Protein AF-A0A199UXK7-F1 (afdb_monomer_lite)

InterPro domains:
  IPR027356 NPH3 domain [PF03000] (23-117)
  IPR027356 NPH3 domain [PS51649] (23-120)
  IPR043454 NPH3/RPT2-like family [PTHR32370] (22-117)

Foldseek 3Di:
DDDDPDPDDPPPDCPPPPDQPLLNCLLVLLPDDLVSNLVVLVVCVVVPPRDLQSSQSSLVNNCPVLPDQPVCVVVDDDDDPVVVVVSVVVNLVSLVSSVVSRDPDPNSYDPVVVVSSPPD

Sequence (120 aa):
VTWSYTYTRPGYNKKQHPSVPKDWWTEDVAELDLDLFRSIISTVRSTKTIPPPLIGEALHVYTCKHLPDPLEAHSSTQSSASRAEETLAKQRRILESIVGMIPGEPGSVSCRFLLRLSSG

Structure (mmCIF, N/CA/C/O backbone):
data_AF-A0A199UXK7-F1
#
_entry.id   AF-A0A199UXK7-F1
#
loop_
_atom_site.group_PDB
_atom_site.id
_atom_site.type_symbol
_atom_site.label_atom_id
_atom_site.label_alt_id
_atom_site.label_comp_id
_atom_site.label_asym_id
_atom_site.label_entity_id
_atom_site.label_seq_id
_atom_site.pdbx_PDB_ins_code
_atom_site.Cartn_x
_atom_site.Cartn_y
_atom_site.Cartn_z
_atom_site.occupancy
_atom_site.B_iso_or_equiv
_atom_site.auth_seq_id
_atom_site.auth_comp_id
_atom_site.auth_asym_id
_atom_site.auth_atom_id
_atom_site.pdbx_PDB_model_num
ATOM 1 N N . VAL A 1 1 ? -37.775 13.252 -9.078 1.00 42.94 1 VAL A N 1
ATOM 2 C CA . VAL A 1 1 ? -37.557 11.787 -9.101 1.00 42.94 1 VAL A CA 1
ATOM 3 C C . VAL A 1 1 ? -36.843 11.413 -7.815 1.00 42.94 1 VAL A C 1
ATOM 5 O O . VAL A 1 1 ? -35.684 11.762 -7.662 1.00 42.94 1 VAL A O 1
ATOM 8 N N . THR A 1 2 ? -37.548 10.825 -6.850 1.00 47.03 2 THR A N 1
ATOM 9 C CA . THR A 1 2 ? -36.980 10.362 -5.576 1.00 47.03 2 THR A CA 1
ATOM 10 C C . THR A 1 2 ? -36.893 8.844 -5.629 1.00 47.03 2 THR A C 1
ATOM 12 O O . THR A 1 2 ? -37.902 8.150 -5.543 1.00 47.03 2 THR A O 1
ATOM 15 N N . TRP A 1 3 ? -35.695 8.303 -5.836 1.00 37.91 3 TRP A N 1
ATOM 16 C CA . TRP A 1 3 ? -35.500 6.858 -5.765 1.00 37.91 3 TRP A CA 1
ATOM 17 C C . TRP A 1 3 ? -35.446 6.429 -4.299 1.00 37.91 3 TRP A C 1
ATOM 19 O O . TRP A 1 3 ? -34.560 6.841 -3.557 1.00 37.91 3 TRP A O 1
ATOM 29 N N . SER A 1 4 ? -36.413 5.616 -3.872 1.00 47.03 4 SER A N 1
ATOM 30 C CA . SER A 1 4 ? -36.402 4.940 -2.571 1.00 47.03 4 SER A CA 1
ATOM 31 C C . SER A 1 4 ? -35.923 3.509 -2.792 1.00 47.03 4 SER A C 1
ATOM 33 O O . SER A 1 4 ? -36.653 2.678 -3.329 1.00 47.03 4 SER A O 1
ATOM 35 N N . TYR A 1 5 ? -34.683 3.208 -2.410 1.00 50.12 5 TYR A N 1
ATOM 36 C CA . TYR A 1 5 ? -34.183 1.835 -2.409 1.00 50.12 5 TYR A CA 1
ATOM 37 C C . TYR A 1 5 ? -34.599 1.166 -1.096 1.00 50.12 5 TYR A C 1
ATOM 39 O O . TYR A 1 5 ? -33.828 1.096 -0.143 1.00 50.12 5 TYR A O 1
ATOM 47 N N . THR A 1 6 ? -35.856 0.735 -1.002 1.00 51.38 6 THR A N 1
ATOM 48 C CA . THR A 1 6 ? -36.337 -0.017 0.165 1.00 51.38 6 THR A CA 1
ATOM 49 C C . THR A 1 6 ? -36.655 -1.442 -0.259 1.00 51.38 6 THR A C 1
ATOM 51 O O . THR A 1 6 ? -37.705 -1.753 -0.819 1.00 51.38 6 THR A O 1
ATOM 54 N N . TYR A 1 7 ? -35.680 -2.312 -0.019 1.00 46.97 7 TYR A N 1
ATOM 55 C CA . TYR A 1 7 ? -35.744 -3.745 -0.262 1.00 46.97 7 TYR A CA 1
ATOM 56 C C . TYR A 1 7 ? -36.531 -4.415 0.874 1.00 46.97 7 TYR A C 1
ATOM 58 O O . TYR A 1 7 ? -35.951 -4.979 1.798 1.00 46.97 7 TYR A O 1
ATOM 66 N N . THR A 1 8 ? -37.862 -4.339 0.840 1.00 55.09 8 THR A N 1
ATOM 67 C CA . THR A 1 8 ? -38.701 -5.034 1.831 1.00 55.09 8 THR A CA 1
ATOM 68 C C . THR A 1 8 ? -39.865 -5.738 1.146 1.00 55.09 8 THR A C 1
ATOM 70 O O . THR A 1 8 ? -41.007 -5.292 1.183 1.00 55.09 8 THR A O 1
ATOM 73 N N . ARG A 1 9 ? -39.572 -6.873 0.497 1.00 50.78 9 ARG A N 1
ATOM 74 C CA . ARG A 1 9 ? -40.608 -7.856 0.148 1.00 50.78 9 ARG A CA 1
ATOM 75 C C . ARG A 1 9 ? -40.848 -8.787 1.347 1.00 50.78 9 ARG A C 1
ATOM 77 O O . ARG A 1 9 ? -39.872 -9.342 1.862 1.00 50.78 9 ARG A O 1
ATOM 84 N N . PRO A 1 10 ? -42.102 -8.999 1.789 1.00 45.81 10 PRO A N 1
ATOM 85 C CA . PRO A 1 10 ? -42.411 -9.978 2.829 1.00 45.81 10 PRO A CA 1
ATOM 86 C C . PRO A 1 10 ? -42.043 -11.376 2.314 1.00 45.81 10 PRO A C 1
ATOM 88 O O . PRO A 1 10 ? -42.544 -11.799 1.276 1.00 45.81 10 PRO A O 1
ATOM 91 N N . GLY A 1 11 ? -41.120 -12.061 2.995 1.00 54.97 11 GLY A N 1
ATOM 92 C CA . GLY A 1 11 ? -40.607 -13.381 2.595 1.00 54.97 11 GLY A CA 1
ATOM 93 C C . GLY A 1 11 ? -39.122 -13.426 2.210 1.00 54.97 11 GLY A C 1
ATOM 94 O O . GLY A 1 11 ? -38.591 -14.516 1.994 1.00 54.97 11 GLY A O 1
ATOM 95 N N . TYR A 1 12 ? -38.414 -12.288 2.173 1.00 49.94 12 TYR A N 1
ATOM 96 C CA . TYR A 1 12 ? -36.954 -12.294 2.022 1.00 49.94 12 TYR A CA 1
ATOM 97 C C . TYR A 1 12 ? -36.298 -12.729 3.339 1.00 49.94 12 TYR A C 1
ATOM 99 O O . TYR A 1 12 ? -35.994 -11.918 4.215 1.00 49.94 12 TYR A O 1
ATOM 107 N N . ASN A 1 13 ? -36.101 -14.040 3.493 1.00 58.62 13 ASN A N 1
ATOM 108 C CA . ASN A 1 13 ? -35.169 -14.572 4.477 1.00 58.62 13 ASN A CA 1
ATOM 109 C C . ASN A 1 13 ? -33.820 -13.889 4.243 1.00 58.62 13 ASN A C 1
ATOM 111 O O . ASN A 1 13 ? -33.252 -14.017 3.158 1.00 58.62 13 ASN A O 1
ATOM 115 N N . LYS A 1 14 ? -33.326 -13.159 5.250 1.00 56.75 14 LYS A N 1
ATOM 116 C CA . LYS A 1 14 ? -31.967 -12.613 5.287 1.00 56.75 14 LYS A CA 1
ATOM 117 C C . LYS A 1 14 ? -30.978 -13.780 5.237 1.00 56.75 14 LYS A C 1
ATO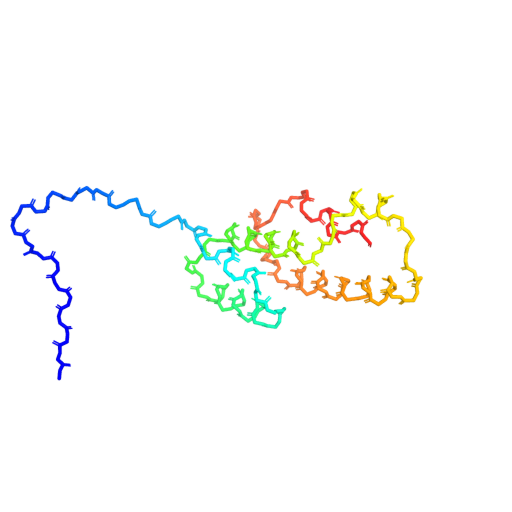M 119 O O . LYS A 1 14 ? -30.423 -14.178 6.256 1.00 56.75 14 LYS A O 1
ATOM 124 N N . LYS A 1 15 ? -30.748 -14.343 4.051 1.00 55.88 15 LYS A N 1
ATOM 125 C CA . LYS A 1 15 ? -29.497 -15.029 3.764 1.00 55.88 15 LYS A CA 1
ATOM 126 C C . LYS A 1 15 ? -28.456 -13.942 3.943 1.00 55.88 15 LYS A C 1
ATOM 128 O O . LYS A 1 15 ? -28.491 -12.950 3.219 1.00 55.88 15 LYS A O 1
ATOM 133 N N . GLN A 1 16 ? -27.673 -14.058 5.009 1.00 53.75 16 GLN A N 1
ATOM 134 C CA . GLN A 1 16 ? -26.568 -13.164 5.305 1.00 53.75 16 GLN A CA 1
ATOM 135 C C . GLN A 1 16 ? -25.771 -13.028 4.010 1.00 53.75 16 GLN A C 1
ATOM 137 O O . GLN A 1 16 ? -25.134 -13.984 3.573 1.00 53.75 16 GLN A O 1
ATOM 142 N N . HIS A 1 17 ? -25.898 -11.884 3.334 1.00 54.69 17 HIS A N 1
ATOM 143 C CA . HIS A 1 17 ? -24.956 -11.541 2.284 1.00 54.69 17 HIS A CA 1
ATOM 144 C C . HIS A 1 17 ? -23.589 -11.635 2.962 1.00 54.69 17 HIS A C 1
ATOM 146 O O . HIS A 1 17 ? -23.456 -11.047 4.042 1.00 54.69 17 HIS A O 1
ATOM 152 N N . PRO A 1 18 ? -22.620 -12.398 2.427 1.00 58.22 18 PRO A N 1
ATOM 153 C CA . PRO A 1 18 ? -21.279 -12.366 2.979 1.00 58.22 18 PRO A CA 1
ATOM 154 C C . PRO A 1 18 ? -20.877 -10.894 3.012 1.00 58.22 18 PRO A C 1
ATOM 156 O O . PRO A 1 18 ? -20.912 -10.207 1.990 1.00 58.22 18 PRO A O 1
ATOM 159 N N . SER A 1 19 ? -20.656 -10.381 4.221 1.00 65.00 19 SER A N 1
ATOM 160 C CA . SER A 1 19 ? -20.175 -9.023 4.430 1.00 65.00 19 SER A CA 1
ATOM 161 C C . SER A 1 19 ? -18.955 -8.843 3.542 1.00 65.00 19 SER A C 1
ATOM 163 O O . SER A 1 19 ? -18.069 -9.699 3.581 1.00 65.00 19 SER A O 1
ATOM 165 N N . VAL A 1 20 ? -18.951 -7.784 2.729 1.00 70.44 20 VAL A N 1
ATOM 166 C CA . VAL A 1 20 ? -17.852 -7.470 1.809 1.00 70.44 20 VAL A CA 1
ATOM 167 C C . VAL A 1 20 ? -16.513 -7.662 2.547 1.00 70.44 20 VAL A C 1
ATOM 169 O O . VAL A 1 20 ? -16.39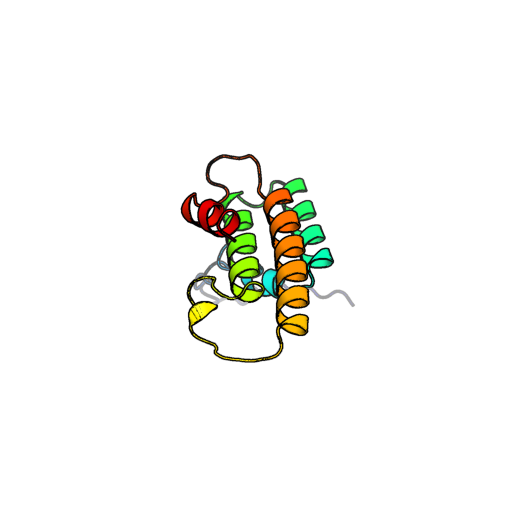1 -7.152 3.670 1.00 70.44 20 VAL A O 1
ATOM 172 N N . PRO A 1 21 ? -15.553 -8.430 1.988 1.00 78.00 21 PRO A N 1
ATOM 173 C CA . PRO A 1 21 ? -14.244 -8.645 2.607 1.00 78.00 21 PRO A CA 1
ATOM 174 C C . PRO A 1 21 ? -13.604 -7.312 2.989 1.00 78.00 21 PRO A C 1
ATOM 176 O O . PRO A 1 21 ? -13.771 -6.333 2.276 1.00 78.00 21 PRO A O 1
ATOM 179 N N . LYS A 1 22 ? -12.899 -7.219 4.119 1.00 76.19 22 LYS A N 1
ATOM 180 C CA . LYS A 1 22 ? -12.384 -5.923 4.621 1.00 76.19 22 LYS A CA 1
ATOM 181 C C . LYS A 1 22 ? -11.309 -5.304 3.712 1.00 76.19 22 LYS A C 1
ATOM 183 O O . LYS A 1 22 ? -11.059 -4.104 3.768 1.00 76.19 22 LYS A O 1
ATOM 188 N N . ASP A 1 23 ? -10.703 -6.142 2.894 1.00 82.12 23 ASP A N 1
ATOM 189 C CA . ASP A 1 23 ? -9.625 -5.931 1.939 1.00 82.12 23 ASP A CA 1
ATOM 190 C C . ASP A 1 23 ? -10.114 -5.736 0.495 1.00 82.12 23 ASP A C 1
ATOM 192 O O . ASP A 1 23 ? -9.288 -5.546 -0.393 1.00 82.12 23 ASP A O 1
ATOM 196 N N . TRP A 1 24 ? -11.434 -5.703 0.258 1.00 86.06 24 TRP A N 1
ATOM 197 C CA . TRP A 1 24 ? -12.037 -5.602 -1.083 1.00 86.06 24 TRP A CA 1
ATOM 198 C C . TRP A 1 24 ? -11.475 -4.477 -1.962 1.00 86.06 24 TRP A C 1
ATOM 200 O O . TRP A 1 24 ? -11.460 -4.597 -3.176 1.00 86.06 24 TRP A O 1
ATOM 210 N N . TRP A 1 25 ? -11.028 -3.385 -1.346 1.00 87.75 25 TRP A N 1
ATOM 211 C CA . TRP A 1 25 ? -10.555 -2.177 -2.017 1.00 87.75 25 TRP A CA 1
ATOM 212 C C . TRP A 1 25 ? -9.058 -2.211 -2.354 1.00 87.75 25 TRP A C 1
ATOM 214 O O . TRP A 1 25 ? -8.570 -1.343 -3.073 1.00 87.75 25 TRP A O 1
ATOM 224 N N . THR A 1 26 ? -8.304 -3.161 -1.792 1.00 89.44 26 THR A N 1
ATOM 225 C CA . THR A 1 26 ? -6.836 -3.173 -1.886 1.00 89.44 26 THR A CA 1
ATOM 226 C C . THR A 1 26 ? -6.349 -3.493 -3.299 1.00 89.44 26 THR A C 1
ATOM 228 O O . THR A 1 26 ? -5.403 -2.860 -3.764 1.00 89.44 26 THR A O 1
ATOM 231 N N . GLU A 1 27 ? -7.025 -4.405 -4.004 1.00 88.12 27 GLU A N 1
ATOM 232 C CA . GLU A 1 27 ? -6.715 -4.753 -5.394 1.00 88.12 27 GLU A CA 1
ATOM 233 C C . GLU A 1 27 ? -7.022 -3.605 -6.357 1.00 88.12 27 GLU A C 1
ATOM 235 O O . GLU A 1 27 ? -6.156 -3.246 -7.152 1.00 88.12 27 GLU A O 1
ATOM 240 N N . ASP A 1 28 ? -8.204 -2.991 -6.241 1.00 89.50 28 ASP A N 1
ATOM 241 C CA . ASP A 1 28 ? -8.620 -1.874 -7.099 1.00 89.50 28 ASP A CA 1
ATOM 242 C C . ASP A 1 28 ? -7.680 -0.670 -6.943 1.00 89.50 28 ASP A C 1
ATOM 244 O O . ASP A 1 28 ? -7.256 -0.047 -7.916 1.00 89.50 28 ASP A O 1
ATOM 248 N N . VAL A 1 29 ? -7.309 -0.341 -5.701 1.00 90.31 29 VAL A N 1
ATOM 249 C CA . VAL A 1 29 ? -6.402 0.779 -5.425 1.00 90.31 29 VAL A CA 1
ATOM 250 C C . VAL A 1 29 ? -4.980 0.473 -5.903 1.00 90.31 29 VAL A C 1
ATOM 252 O O . VAL A 1 29 ? -4.280 1.391 -6.331 1.00 90.31 29 VAL A O 1
ATOM 255 N N . ALA A 1 30 ? -4.564 -0.796 -5.915 1.00 88.69 30 ALA A N 1
ATOM 256 C CA . ALA A 1 30 ? -3.257 -1.205 -6.424 1.00 88.69 30 ALA A CA 1
ATOM 257 C C . ALA A 1 30 ? -3.082 -1.017 -7.946 1.00 88.69 30 ALA A C 1
ATOM 259 O O . ALA A 1 30 ? -1.951 -1.026 -8.435 1.00 88.69 30 ALA A O 1
ATOM 260 N N . GLU A 1 31 ? -4.168 -0.840 -8.701 1.00 89.25 31 GLU A N 1
ATOM 261 C CA . GLU A 1 31 ? -4.130 -0.601 -10.153 1.00 89.25 31 GLU A CA 1
ATOM 262 C C . GLU A 1 31 ? -3.933 0.869 -10.530 1.00 89.25 31 GLU A C 1
ATOM 264 O O . GLU A 1 31 ? -3.688 1.186 -11.693 1.00 89.25 31 GLU A O 1
ATOM 269 N N . LEU A 1 32 ? -4.021 1.771 -9.555 1.00 89.62 32 LEU A N 1
ATOM 270 C CA . LEU A 1 32 ? -3.910 3.204 -9.786 1.00 89.62 32 LEU A CA 1
ATOM 271 C C . LEU A 1 32 ? -2.459 3.650 -9.987 1.00 89.62 32 LEU A C 1
ATOM 273 O O . LEU A 1 32 ? -1.516 3.013 -9.519 1.00 89.62 32 LEU A O 1
ATOM 277 N N . ASP A 1 33 ? -2.289 4.806 -10.630 1.00 88.00 33 ASP A N 1
ATOM 278 C CA . ASP A 1 33 ? -0.995 5.483 -10.702 1.00 88.00 33 ASP A CA 1
ATOM 279 C C . ASP A 1 33 ? -0.493 5.873 -9.305 1.00 88.00 33 ASP A C 1
ATOM 281 O O . ASP A 1 33 ? -1.277 6.150 -8.392 1.00 88.00 33 ASP A O 1
ATOM 285 N N . LEU A 1 34 ? 0.832 5.978 -9.160 1.00 85.69 34 LEU A N 1
ATOM 286 C CA . LEU A 1 34 ? 1.500 6.243 -7.882 1.00 85.69 34 LEU A CA 1
ATOM 287 C C . LEU A 1 34 ? 0.932 7.461 -7.137 1.00 85.69 34 LEU A C 1
ATOM 289 O O . LEU A 1 34 ? 0.776 7.415 -5.917 1.00 85.69 34 LEU A O 1
ATOM 293 N N . ASP A 1 35 ? 0.610 8.541 -7.852 1.00 88.06 35 ASP A N 1
ATOM 294 C CA . ASP A 1 35 ? 0.080 9.771 -7.254 1.00 88.06 35 ASP A CA 1
ATOM 295 C C . ASP A 1 35 ? -1.341 9.587 -6.695 1.00 88.06 35 ASP A C 1
ATOM 297 O O . ASP A 1 35 ? -1.648 10.057 -5.595 1.00 88.06 35 ASP A O 1
ATOM 301 N N . LEU A 1 36 ? -2.194 8.858 -7.422 1.00 89.56 36 LEU A N 1
ATOM 302 C CA . LEU A 1 36 ? -3.558 8.520 -7.006 1.00 89.56 36 LEU A CA 1
ATOM 303 C C . LEU A 1 36 ? -3.546 7.539 -5.838 1.00 89.56 36 LEU A C 1
ATOM 305 O O . LEU A 1 36 ? -4.203 7.784 -4.824 1.00 89.56 36 LEU A O 1
ATOM 309 N N . PHE A 1 37 ? -2.744 6.479 -5.947 1.00 89.88 37 PHE A N 1
ATOM 310 C CA . PHE A 1 37 ? -2.525 5.518 -4.874 1.00 89.88 37 PHE A CA 1
ATOM 311 C C . PHE A 1 37 ? -2.085 6.235 -3.592 1.00 89.88 37 PHE A C 1
ATOM 313 O O . PHE A 1 37 ? -2.703 6.092 -2.537 1.00 89.88 37 PHE A O 1
ATOM 320 N N . ARG A 1 38 ? -1.080 7.111 -3.695 1.00 88.19 38 ARG A N 1
ATOM 321 C CA . ARG A 1 38 ? -0.566 7.891 -2.565 1.00 88.19 38 ARG A CA 1
ATOM 322 C C . ARG A 1 38 ? -1.605 8.817 -1.950 1.00 88.19 38 ARG A C 1
ATOM 324 O O . ARG A 1 38 ? -1.676 8.922 -0.723 1.00 88.19 38 ARG A O 1
ATOM 331 N N . SER A 1 39 ? -2.408 9.477 -2.780 1.00 90.88 39 SER A N 1
ATOM 332 C CA . SER A 1 39 ? -3.506 10.320 -2.310 1.00 90.88 39 SER A CA 1
ATOM 333 C C . SER A 1 39 ? -4.507 9.507 -1.484 1.00 90.88 39 SER A C 1
ATOM 335 O O . SER A 1 39 ? -4.786 9.867 -0.339 1.00 90.88 39 SER A O 1
ATOM 337 N N . ILE A 1 40 ? -4.946 8.355 -2.002 1.00 91.38 40 ILE A N 1
ATOM 338 C CA . ILE A 1 40 ? -5.905 7.472 -1.328 1.00 91.38 40 ILE A CA 1
ATOM 339 C C . ILE A 1 40 ? -5.345 6.956 -0.006 1.00 91.38 40 ILE A C 1
ATOM 341 O O . ILE A 1 40 ? -6.009 7.097 1.018 1.00 91.38 40 ILE A O 1
ATOM 345 N N . ILE A 1 41 ? -4.119 6.424 0.012 1.00 90.50 41 ILE A N 1
ATOM 346 C CA . ILE A 1 41 ? -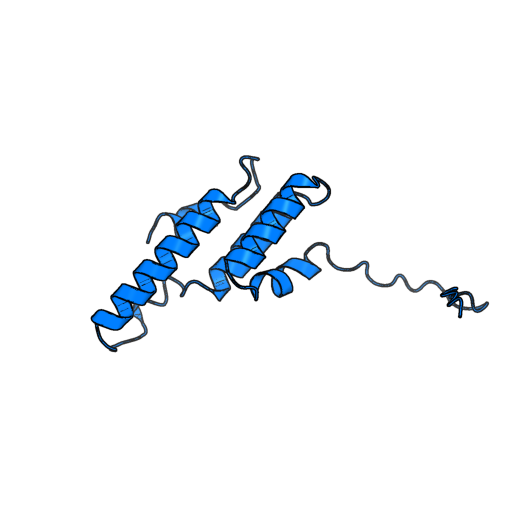3.493 5.926 1.246 1.00 90.50 41 ILE A CA 1
ATOM 347 C C . ILE A 1 41 ? -3.379 7.039 2.295 1.00 90.50 41 ILE A C 1
ATOM 349 O O . ILE A 1 41 ? -3.652 6.813 3.477 1.00 90.50 41 ILE A O 1
ATOM 353 N N . SER A 1 42 ? -3.038 8.262 1.878 1.00 88.19 42 SER A N 1
ATOM 354 C CA . SER A 1 42 ? -2.976 9.410 2.784 1.00 88.19 42 SER A CA 1
ATOM 355 C C . SER A 1 42 ? -4.351 9.753 3.364 1.00 88.19 42 SER A C 1
ATOM 357 O O . SER A 1 42 ? -4.481 9.903 4.580 1.00 88.19 42 SER A O 1
ATOM 359 N N . THR A 1 43 ? -5.392 9.810 2.528 1.00 90.12 43 THR A N 1
ATOM 360 C CA . THR A 1 43 ? -6.770 10.065 2.968 1.00 90.12 43 THR A CA 1
ATOM 361 C C . THR A 1 43 ? -7.265 8.974 3.911 1.00 90.12 43 THR A C 1
ATOM 363 O O . THR A 1 43 ? -7.771 9.278 4.990 1.00 90.12 43 THR A O 1
ATOM 366 N N . VAL A 1 44 ? -7.065 7.707 3.551 1.00 88.62 44 VAL A N 1
ATOM 367 C CA . VAL A 1 44 ? -7.429 6.543 4.365 1.00 88.62 44 VAL A CA 1
ATOM 368 C C . VAL A 1 44 ? -6.787 6.638 5.750 1.00 88.62 44 VAL A C 1
ATOM 370 O O . VAL A 1 44 ? -7.481 6.554 6.765 1.00 88.62 44 VAL A O 1
ATOM 373 N N . ARG A 1 45 ? -5.488 6.937 5.810 1.00 83.81 45 ARG A N 1
ATOM 374 C CA . ARG A 1 45 ? -4.764 7.133 7.070 1.00 83.81 45 ARG A CA 1
ATOM 375 C C . ARG A 1 45 ? -5.314 8.307 7.888 1.00 83.81 45 ARG A C 1
ATOM 377 O O . ARG A 1 45 ? -5.456 8.189 9.103 1.00 83.81 45 ARG A O 1
ATOM 384 N N . SER A 1 46 ? -5.673 9.421 7.247 1.00 85.25 46 SER A N 1
ATOM 385 C CA . SER A 1 46 ? -6.277 10.580 7.921 1.00 85.25 46 SER A CA 1
ATOM 386 C C . SER A 1 46 ? -7.665 10.292 8.494 1.00 85.25 46 SER A C 1
ATOM 388 O O . SER A 1 46 ? -8.017 10.851 9.531 1.00 85.25 46 SER A O 1
ATOM 390 N N . THR A 1 47 ? -8.448 9.416 7.858 1.00 84.12 47 THR A N 1
ATOM 391 C CA . THR A 1 47 ? -9.799 9.075 8.334 1.00 84.12 47 THR A CA 1
ATOM 392 C C . THR A 1 47 ? -9.804 8.192 9.582 1.00 84.12 47 THR A C 1
ATOM 394 O O . THR A 1 47 ? -10.801 8.186 10.297 1.00 84.12 47 THR A O 1
ATOM 397 N N . LYS A 1 48 ? -8.712 7.463 9.870 1.00 76.75 48 LYS A N 1
ATOM 398 C CA . LYS A 1 48 ? -8.581 6.516 11.002 1.00 76.75 48 LYS A CA 1
ATOM 399 C C . LYS A 1 48 ? -9.693 5.454 11.101 1.00 76.75 48 LYS A C 1
ATOM 401 O O . LYS A 1 48 ? -9.822 4.790 12.125 1.00 76.75 48 LYS A O 1
ATOM 406 N N . THR A 1 49 ? -10.503 5.283 10.057 1.00 80.38 49 THR A N 1
ATOM 407 C CA . THR A 1 49 ? -11.596 4.299 10.006 1.00 80.38 49 THR A CA 1
ATOM 408 C C . THR A 1 49 ? -11.104 2.923 9.574 1.00 80.38 49 THR A C 1
ATOM 410 O O . THR A 1 49 ? -11.735 1.913 9.885 1.00 80.38 49 THR A O 1
ATOM 413 N N . ILE A 1 50 ? -9.974 2.880 8.866 1.00 83.50 50 ILE A N 1
ATOM 414 C CA . ILE A 1 50 ? -9.391 1.665 8.309 1.00 83.50 50 ILE A CA 1
ATOM 415 C C . ILE A 1 50 ? -8.237 1.197 9.208 1.00 83.50 50 ILE A C 1
ATOM 417 O O . ILE A 1 50 ? -7.332 1.983 9.495 1.00 83.50 50 ILE A O 1
ATOM 421 N N . PRO A 1 51 ? -8.248 -0.076 9.645 1.00 83.00 51 PRO A N 1
ATOM 422 C CA . PRO A 1 51 ? -7.150 -0.680 10.387 1.00 83.00 51 PRO A CA 1
ATOM 423 C C . PRO A 1 51 ? -5.791 -0.539 9.676 1.00 83.00 51 PRO A C 1
ATOM 425 O O . PRO A 1 51 ? -5.706 -0.849 8.484 1.00 83.00 51 PRO A O 1
ATOM 428 N N . PRO A 1 52 ? -4.710 -0.197 10.403 1.00 81.19 52 PRO A N 1
ATOM 429 C CA . PRO A 1 52 ? -3.362 -0.086 9.836 1.00 81.19 52 PRO A CA 1
ATOM 430 C C . PRO A 1 52 ? -2.877 -1.319 9.047 1.00 81.19 52 PRO A C 1
ATOM 432 O O . PRO A 1 52 ? -2.265 -1.132 7.996 1.00 81.19 52 PRO A O 1
ATOM 435 N N . PRO A 1 53 ? -3.199 -2.571 9.442 1.00 83.06 53 PRO A N 1
ATOM 436 C CA . PRO A 1 53 ? -2.812 -3.750 8.663 1.00 83.06 53 PRO A CA 1
ATOM 437 C C . PRO A 1 53 ? -3.399 -3.793 7.245 1.00 83.06 53 PRO A C 1
ATOM 439 O O . PRO A 1 53 ? -2.747 -4.288 6.334 1.00 83.06 53 PRO A O 1
ATOM 442 N N . LEU A 1 54 ? -4.603 -3.246 7.022 1.00 84.69 54 LEU A N 1
ATOM 443 C CA . LEU A 1 54 ? -5.208 -3.204 5.681 1.00 84.69 54 LEU A CA 1
ATOM 444 C C . LEU A 1 54 ? -4.510 -2.188 4.772 1.00 84.69 54 LEU A C 1
ATOM 446 O O . LEU A 1 54 ? -4.443 -2.387 3.563 1.00 84.69 54 LEU A O 1
ATOM 450 N N . ILE A 1 55 ? -3.959 -1.119 5.355 1.00 86.94 55 ILE A N 1
ATOM 451 C CA . ILE A 1 55 ? -3.090 -0.181 4.635 1.00 86.94 55 ILE A CA 1
ATOM 452 C C . ILE A 1 55 ? -1.810 -0.907 4.204 1.00 86.94 55 ILE A C 1
ATOM 454 O O . ILE A 1 55 ? -1.360 -0.745 3.074 1.00 86.94 55 ILE A O 1
ATOM 458 N N . GLY A 1 56 ? -1.256 -1.749 5.080 1.00 85.81 56 GLY A N 1
ATOM 459 C CA . GLY A 1 56 ? -0.132 -2.626 4.763 1.00 85.81 56 GLY A CA 1
ATOM 460 C C . GLY A 1 56 ? -0.387 -3.580 3.612 1.00 85.81 56 GLY A C 1
ATOM 461 O O . GLY A 1 56 ? 0.445 -3.679 2.715 1.00 85.81 56 GLY A O 1
ATOM 462 N N . GLU A 1 57 ? -1.538 -4.252 3.623 1.00 85.81 57 GLU A N 1
ATOM 463 C CA . GLU A 1 57 ? -1.937 -5.140 2.529 1.00 85.81 57 GLU A CA 1
ATOM 464 C C . GLU A 1 57 ? -2.079 -4.371 1.211 1.00 85.81 57 GLU A C 1
ATOM 466 O O . GLU A 1 57 ? -1.516 -4.793 0.207 1.00 85.81 57 GLU A O 1
ATOM 471 N N . ALA A 1 58 ? -2.699 -3.185 1.206 1.00 88.94 58 ALA A N 1
ATOM 472 C CA . ALA A 1 58 ? -2.758 -2.344 0.005 1.00 88.94 58 ALA A CA 1
ATOM 473 C C . ALA A 1 58 ? -1.358 -1.989 -0.537 1.00 88.94 58 ALA A C 1
ATOM 475 O O . ALA A 1 58 ? -1.115 -2.062 -1.742 1.00 88.94 58 ALA A O 1
ATOM 476 N N . LEU A 1 59 ? -0.413 -1.643 0.347 1.00 87.94 59 LEU A N 1
ATOM 477 C CA . LEU A 1 59 ? 0.985 -1.382 -0.025 1.00 87.94 59 LEU A CA 1
ATOM 478 C C . LEU A 1 59 ? 1.671 -2.643 -0.572 1.00 87.94 59 LEU A C 1
ATOM 480 O O . LEU A 1 59 ? 2.435 -2.565 -1.535 1.00 87.94 59 LEU A O 1
ATOM 484 N N . HIS A 1 60 ? 1.394 -3.807 0.011 1.00 84.81 60 HIS A N 1
ATOM 485 C CA . HIS A 1 60 ? 1.945 -5.083 -0.432 1.00 84.81 60 HIS A CA 1
ATOM 486 C C . HIS A 1 60 ? 1.414 -5.495 -1.812 1.00 84.81 60 HIS A C 1
ATOM 488 O O . HIS A 1 60 ? 2.200 -5.856 -2.684 1.00 84.81 60 HIS A O 1
ATOM 494 N N . VAL A 1 61 ? 0.111 -5.363 -2.059 1.00 88.25 61 VAL A N 1
ATOM 495 C CA . VAL A 1 61 ? -0.485 -5.653 -3.372 1.00 88.25 61 VAL A CA 1
ATOM 496 C C . VAL A 1 61 ? 0.050 -4.685 -4.433 1.00 88.25 61 VAL A C 1
ATOM 498 O O . VAL A 1 61 ? 0.451 -5.123 -5.512 1.00 88.25 61 VAL A O 1
ATOM 501 N N . TYR A 1 62 ? 0.147 -3.386 -4.116 1.00 87.88 62 TYR A N 1
ATOM 502 C CA . TYR A 1 62 ? 0.708 -2.383 -5.028 1.00 87.88 62 TYR A CA 1
ATOM 503 C C . TYR A 1 62 ? 2.165 -2.699 -5.390 1.00 87.88 62 TYR A C 1
ATOM 505 O O . TYR A 1 62 ? 2.533 -2.742 -6.562 1.00 87.88 62 TYR A O 1
ATOM 513 N N . THR A 1 63 ? 3.011 -2.965 -4.395 1.00 84.88 63 THR A N 1
ATOM 514 C CA . THR A 1 63 ? 4.418 -3.321 -4.639 1.00 84.88 63 THR A CA 1
ATOM 515 C C . THR A 1 63 ? 4.563 -4.592 -5.461 1.00 84.88 63 THR A C 1
ATOM 517 O O . THR A 1 63 ? 5.320 -4.576 -6.421 1.00 84.88 63 THR A O 1
ATOM 520 N N . CYS A 1 64 ? 3.832 -5.664 -5.152 1.00 80.19 64 CYS A N 1
ATOM 521 C CA . CYS A 1 64 ? 3.895 -6.904 -5.928 1.00 80.19 64 CYS A CA 1
ATOM 522 C C . CYS A 1 64 ? 3.435 -6.734 -7.383 1.00 80.19 64 CYS A C 1
ATOM 524 O O . CYS A 1 64 ? 3.941 -7.436 -8.254 1.00 80.19 64 CYS A O 1
ATOM 526 N N . LYS A 1 65 ? 2.497 -5.820 -7.663 1.00 82.75 65 LYS A N 1
ATOM 527 C CA . LYS A 1 65 ? 2.067 -5.521 -9.038 1.00 82.75 65 LYS A CA 1
ATOM 528 C C . LYS A 1 65 ? 3.056 -4.635 -9.801 1.00 82.75 65 LYS A C 1
ATOM 530 O O . LYS A 1 65 ? 3.265 -4.852 -10.991 1.00 82.75 65 LYS A O 1
ATOM 535 N N . HIS A 1 66 ? 3.630 -3.625 -9.148 1.00 80.25 66 HIS A N 1
ATOM 536 C CA . HIS A 1 66 ? 4.431 -2.586 -9.815 1.00 80.25 66 HIS A CA 1
ATOM 537 C C . HIS A 1 66 ? 5.945 -2.825 -9.761 1.00 80.25 66 HIS A C 1
ATOM 539 O O . HIS A 1 66 ? 6.689 -2.222 -10.537 1.00 80.25 66 HIS A O 1
ATOM 545 N N . LEU A 1 67 ? 6.420 -3.691 -8.863 1.00 71.50 67 LEU A N 1
ATOM 546 C CA . LEU A 1 67 ? 7.824 -4.077 -8.755 1.00 71.50 67 LEU A CA 1
ATOM 547 C C . LEU A 1 67 ? 7.986 -5.519 -9.256 1.00 71.50 67 LEU A C 1
ATOM 549 O O . LEU A 1 67 ? 7.284 -6.407 -8.771 1.00 71.50 67 LEU A O 1
ATOM 553 N N . PRO A 1 68 ? 8.905 -5.787 -1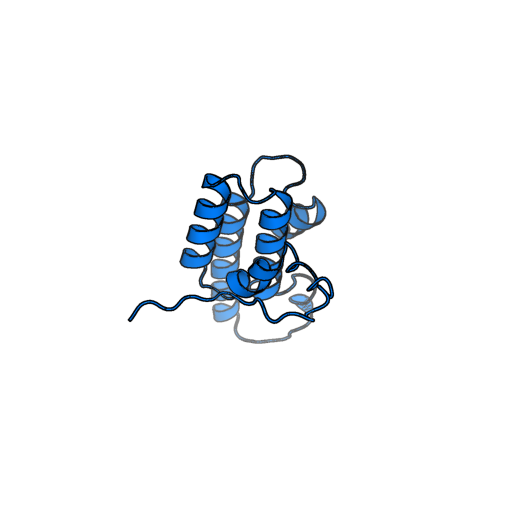0.199 1.00 67.44 68 PRO A N 1
ATOM 554 C CA . PRO A 1 68 ? 9.280 -7.151 -10.529 1.00 67.44 68 PRO A CA 1
ATOM 555 C C . PRO A 1 68 ? 9.866 -7.809 -9.282 1.00 67.44 68 PRO A C 1
ATOM 557 O O . PRO A 1 68 ? 10.602 -7.169 -8.527 1.00 67.44 68 PRO A O 1
ATOM 560 N N . ASP A 1 69 ? 9.529 -9.079 -9.060 1.00 62.59 69 ASP A N 1
ATOM 561 C CA . ASP A 1 69 ? 10.088 -9.827 -7.941 1.00 62.59 69 ASP A CA 1
ATOM 562 C C . ASP A 1 69 ? 11.624 -9.812 -8.065 1.00 62.59 69 ASP A C 1
ATOM 564 O O . ASP A 1 69 ? 12.148 -10.247 -9.097 1.00 62.59 69 ASP A O 1
ATOM 568 N N . PRO A 1 70 ? 12.373 -9.315 -7.062 1.00 55.72 70 PRO A N 1
ATOM 569 C CA . PRO A 1 70 ? 13.833 -9.352 -7.091 1.00 55.72 70 PRO A CA 1
ATOM 570 C C . PRO A 1 70 ? 14.387 -10.775 -7.265 1.00 55.72 70 PRO A C 1
ATOM 572 O O . PRO A 1 70 ? 15.515 -10.935 -7.719 1.00 55.72 70 PRO A O 1
ATOM 575 N N . LEU A 1 71 ? 13.594 -11.810 -6.963 1.00 53.75 71 LEU A N 1
ATOM 576 C CA . LEU A 1 71 ? 13.956 -13.209 -7.205 1.00 53.75 71 LEU A CA 1
ATOM 577 C C . LEU A 1 71 ? 13.901 -13.599 -8.698 1.00 53.75 71 LEU A C 1
ATOM 579 O O . LEU A 1 71 ? 14.704 -14.420 -9.136 1.00 53.75 71 LEU A O 1
ATOM 583 N N . GLU A 1 72 ? 13.023 -12.975 -9.489 1.00 52.06 72 GLU A N 1
ATOM 584 C CA . GLU A 1 72 ? 12.846 -13.231 -10.931 1.00 52.06 72 GLU A CA 1
ATOM 585 C C . GLU A 1 72 ? 13.647 -12.264 -11.820 1.00 52.06 72 GLU A C 1
ATOM 587 O O . GLU A 1 72 ? 13.865 -12.526 -13.002 1.00 52.06 72 GLU A O 1
ATOM 592 N N . ALA A 1 73 ? 14.182 -11.173 -11.265 1.00 52.84 73 ALA A N 1
ATOM 593 C CA . ALA A 1 73 ? 15.088 -10.273 -11.987 1.00 52.84 73 ALA A CA 1
ATOM 594 C C . ALA A 1 73 ? 16.371 -10.970 -12.501 1.00 52.84 73 ALA A C 1
ATOM 596 O O . ALA A 1 73 ? 17.058 -10.443 -13.376 1.00 52.84 73 ALA A O 1
ATOM 597 N N . HIS A 1 74 ? 16.688 -12.163 -11.987 1.00 50.12 74 HIS A N 1
ATOM 598 C CA . HIS A 1 74 ? 17.832 -12.972 -12.409 1.00 50.12 74 HIS A CA 1
ATOM 599 C C . HIS A 1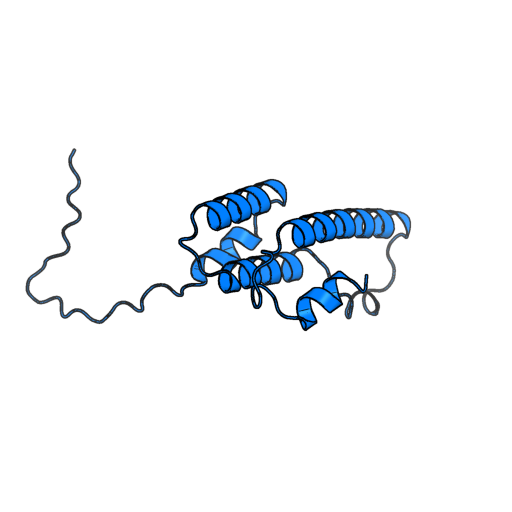 74 ? 17.509 -13.999 -13.512 1.00 50.12 74 HIS A C 1
ATOM 601 O O . HIS A 1 74 ? 18.441 -14.576 -14.074 1.00 50.12 74 HIS A O 1
ATOM 607 N N . SER A 1 75 ? 16.230 -14.242 -13.837 1.00 49.47 75 SER A N 1
ATOM 608 C CA . SER A 1 75 ? 15.808 -15.271 -14.807 1.00 49.47 75 SER A CA 1
ATOM 609 C C . SER A 1 75 ? 15.507 -14.700 -16.205 1.00 49.47 75 SER A C 1
ATOM 611 O O . SER A 1 75 ? 15.747 -15.369 -17.215 1.00 49.47 75 SER A O 1
ATOM 613 N N . SER A 1 76 ? 15.080 -13.437 -16.317 1.00 48.12 76 SER A N 1
ATOM 614 C CA . SER A 1 76 ? 14.817 -12.785 -17.610 1.00 48.12 76 SER A CA 1
ATOM 615 C C . SER A 1 76 ? 16.071 -12.135 -18.214 1.00 48.12 76 SER A C 1
ATOM 617 O O . SER A 1 76 ? 16.386 -10.962 -18.031 1.00 48.12 76 SER A O 1
ATOM 619 N N . THR A 1 77 ? 16.771 -12.974 -18.965 1.00 50.22 77 THR A N 1
ATOM 620 C CA . THR A 1 77 ? 17.869 -12.721 -19.902 1.00 50.22 77 THR A CA 1
ATOM 621 C C . THR A 1 77 ? 17.631 -11.534 -20.864 1.00 50.22 77 THR A C 1
ATOM 623 O O . THR A 1 77 ? 16.594 -11.449 -21.509 1.00 50.22 77 THR A O 1
ATOM 626 N N . GLN A 1 78 ? 18.663 -10.690 -21.023 1.00 48.75 78 GLN A N 1
ATOM 627 C CA . GLN A 1 78 ? 18.987 -9.856 -22.201 1.00 48.75 78 GLN A CA 1
ATOM 628 C C . GLN A 1 78 ? 17.892 -8.923 -22.764 1.00 48.75 78 GLN A C 1
ATOM 630 O O . GLN A 1 78 ? 17.211 -9.260 -23.726 1.00 48.75 78 GLN A O 1
ATOM 635 N N . SER A 1 79 ? 17.840 -7.667 -22.306 1.00 49.03 79 SER A N 1
ATOM 636 C CA . SER A 1 79 ? 17.425 -6.558 -23.182 1.00 49.03 79 SER A CA 1
ATOM 637 C C . SER A 1 79 ? 17.938 -5.210 -22.661 1.00 49.03 79 SER A C 1
ATOM 639 O O . SER A 1 79 ? 17.415 -4.676 -21.692 1.00 49.03 79 SER A O 1
ATOM 641 N N . SER A 1 80 ? 18.938 -4.650 -23.348 1.00 48.28 80 SER A N 1
ATOM 642 C CA . SER A 1 80 ? 19.350 -3.233 -23.331 1.00 48.28 80 SER A CA 1
ATOM 643 C C . SER A 1 80 ? 19.583 -2.592 -21.950 1.00 48.28 80 SER A C 1
ATOM 645 O O . SER A 1 80 ? 18.665 -2.043 -21.341 1.00 48.28 80 SER A O 1
ATOM 647 N N . ALA A 1 81 ? 20.846 -2.562 -21.508 1.00 55.44 81 ALA A N 1
ATOM 648 C CA . ALA A 1 81 ? 21.295 -1.983 -20.233 1.00 55.44 81 ALA A CA 1
ATOM 649 C C . ALA A 1 81 ? 20.742 -0.571 -19.931 1.00 55.44 81 ALA A C 1
ATOM 651 O O . ALA A 1 81 ? 20.427 -0.269 -18.787 1.00 55.44 81 ALA A O 1
ATOM 652 N N . SER A 1 82 ? 20.527 0.269 -20.949 1.00 52.44 82 SER A N 1
ATOM 653 C CA . SER A 1 82 ? 19.967 1.618 -20.778 1.00 52.44 82 SER A CA 1
ATOM 654 C C . SER A 1 82 ? 18.486 1.644 -20.379 1.00 52.44 82 SER A C 1
ATOM 656 O O . SER A 1 82 ? 18.073 2.509 -19.613 1.00 52.44 82 SER A O 1
ATOM 658 N N . ARG A 1 83 ? 17.673 0.691 -20.856 1.00 53.41 83 ARG A N 1
ATOM 659 C CA . ARG A 1 83 ? 16.241 0.607 -20.519 1.00 53.41 83 ARG A CA 1
ATOM 660 C C . ARG A 1 83 ? 16.029 -0.028 -19.143 1.00 53.41 83 ARG A C 1
ATOM 662 O O . ARG A 1 83 ? 15.094 0.351 -18.444 1.00 53.41 83 ARG A O 1
ATOM 669 N N . ALA A 1 84 ? 16.916 -0.944 -18.751 1.00 56.75 84 ALA A N 1
ATOM 670 C CA . ALA A 1 84 ? 16.928 -1.545 -17.420 1.00 56.75 84 ALA A CA 1
ATOM 671 C C . ALA A 1 84 ? 17.243 -0.504 -16.325 1.00 56.75 84 ALA A C 1
ATOM 673 O O . ALA A 1 84 ? 16.543 -0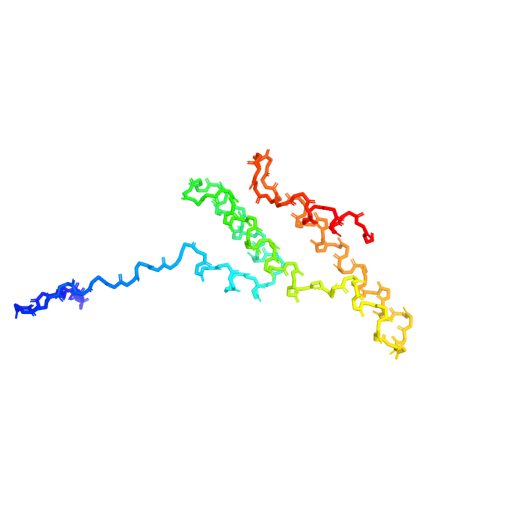.444 -15.313 1.00 56.75 84 ALA A O 1
ATOM 674 N N . GLU A 1 85 ? 18.220 0.377 -16.563 1.00 59.31 85 GLU A N 1
ATOM 675 C CA . GLU A 1 85 ? 18.596 1.459 -15.640 1.00 59.31 85 GLU A CA 1
ATOM 676 C C . GLU A 1 85 ? 17.421 2.421 -15.369 1.00 59.31 85 GLU A C 1
ATOM 678 O O . GLU A 1 85 ? 17.113 2.745 -14.221 1.00 59.31 85 GLU A O 1
ATOM 683 N N . GLU A 1 86 ? 16.691 2.825 -16.418 1.00 61.94 86 GLU A N 1
ATOM 684 C CA . GLU A 1 86 ? 15.498 3.672 -16.279 1.00 61.94 86 GLU A CA 1
ATOM 685 C C . GLU A 1 86 ? 14.364 2.975 -15.516 1.00 61.94 86 GLU A C 1
ATOM 687 O O . GLU A 1 86 ? 13.652 3.620 -14.738 1.00 61.94 86 GLU A O 1
ATOM 692 N N . THR A 1 87 ? 14.181 1.664 -15.713 1.00 67.69 87 THR A N 1
ATOM 693 C CA . THR A 1 87 ? 13.181 0.894 -14.961 1.00 67.69 87 THR A CA 1
ATOM 694 C C . THR A 1 87 ? 13.554 0.758 -13.488 1.00 67.69 87 THR A C 1
ATOM 696 O O . THR A 1 87 ? 12.690 0.975 -12.642 1.00 67.69 87 THR A O 1
ATOM 699 N N . LEU A 1 88 ? 14.830 0.528 -13.163 1.00 69.38 88 LEU A N 1
ATOM 700 C CA . LEU A 1 88 ? 15.320 0.463 -11.782 1.00 69.38 88 LEU A CA 1
ATOM 701 C C . LEU A 1 88 ? 15.195 1.819 -11.071 1.00 69.38 88 LEU A C 1
ATOM 703 O O . LEU A 1 88 ? 14.757 1.885 -9.924 1.00 69.38 88 LEU A O 1
ATOM 707 N N . ALA A 1 89 ? 15.505 2.926 -11.753 1.00 69.38 89 ALA A N 1
ATOM 708 C CA . ALA A 1 89 ? 15.350 4.269 -11.192 1.00 69.38 89 ALA A CA 1
ATOM 709 C C . ALA A 1 89 ? 13.878 4.616 -10.896 1.00 69.38 89 ALA A C 1
ATOM 711 O O . ALA A 1 89 ? 13.573 5.226 -9.867 1.00 69.38 89 ALA A O 1
ATOM 712 N N . LYS A 1 90 ? 12.946 4.204 -11.768 1.00 73.81 90 LYS A N 1
ATOM 713 C CA . LYS A 1 90 ? 11.500 4.335 -11.519 1.00 73.81 90 LYS A CA 1
ATOM 714 C C . LYS A 1 90 ? 11.051 3.471 -10.340 1.00 73.81 90 LYS A C 1
ATOM 716 O O . LYS A 1 90 ? 10.328 3.965 -9.480 1.00 73.81 90 LYS A O 1
ATOM 721 N N . GLN A 1 91 ? 11.521 2.228 -10.261 1.00 73.06 91 GLN A N 1
ATOM 722 C CA . GLN A 1 91 ? 11.228 1.321 -9.148 1.00 73.06 91 GLN A CA 1
ATOM 723 C C . GLN A 1 91 ? 11.729 1.876 -7.814 1.00 73.06 91 GLN A C 1
ATOM 725 O O . GLN A 1 91 ? 10.976 1.875 -6.845 1.00 73.06 91 GLN A O 1
ATOM 730 N N . ARG A 1 92 ? 12.942 2.442 -7.769 1.00 75.44 92 ARG A N 1
ATOM 731 C CA . ARG A 1 92 ? 13.473 3.117 -6.573 1.00 75.44 92 ARG A CA 1
ATOM 732 C C . ARG A 1 92 ? 12.599 4.284 -6.121 1.00 75.44 92 ARG A C 1
ATOM 734 O O . ARG A 1 92 ? 12.279 4.367 -4.942 1.00 75.44 92 ARG A O 1
ATOM 741 N N . ARG A 1 93 ? 12.127 5.137 -7.040 1.00 79.06 93 ARG A N 1
ATOM 742 C CA . ARG A 1 93 ? 11.191 6.228 -6.689 1.00 79.06 93 ARG A CA 1
ATOM 743 C C . ARG A 1 93 ? 9.868 5.707 -6.128 1.00 79.06 93 ARG A C 1
ATOM 745 O O . ARG A 1 93 ? 9.328 6.285 -5.187 1.00 79.06 93 ARG A O 1
ATOM 752 N N . ILE A 1 94 ? 9.343 4.625 -6.703 1.00 78.31 94 ILE A N 1
ATOM 753 C CA . ILE A 1 94 ? 8.128 3.967 -6.210 1.00 78.31 94 ILE A CA 1
ATOM 754 C C . ILE A 1 94 ? 8.371 3.416 -4.798 1.00 78.31 94 ILE A C 1
ATOM 756 O O . ILE A 1 94 ? 7.576 3.683 -3.901 1.00 78.31 94 ILE A O 1
ATOM 760 N N . LEU A 1 95 ? 9.491 2.722 -4.578 1.00 78.75 95 LEU A N 1
ATOM 761 C CA . LEU A 1 95 ? 9.895 2.186 -3.277 1.00 78.75 95 LEU A CA 1
ATOM 762 C C . LEU A 1 95 ? 10.028 3.281 -2.216 1.00 78.75 95 LEU A C 1
ATOM 764 O O . LEU A 1 95 ? 9.422 3.166 -1.155 1.00 78.75 95 LEU A O 1
ATOM 768 N N . GLU A 1 96 ? 10.760 4.358 -2.503 1.00 80.44 96 GLU A N 1
ATOM 769 C CA . GLU A 1 96 ? 10.927 5.492 -1.585 1.00 80.44 96 GLU A CA 1
ATOM 770 C C . GLU A 1 96 ? 9.580 6.124 -1.212 1.00 80.44 96 GLU A C 1
ATOM 772 O O . GLU A 1 96 ? 9.319 6.411 -0.041 1.00 80.44 96 GLU A O 1
ATOM 777 N N . SER A 1 97 ? 8.689 6.282 -2.196 1.00 80.81 97 SER A N 1
ATOM 778 C CA . SER A 1 97 ? 7.330 6.777 -1.966 1.00 80.81 97 SER A CA 1
ATOM 779 C C . SER A 1 97 ? 6.536 5.840 -1.051 1.00 80.81 97 SER A C 1
ATOM 781 O O . SER A 1 97 ? 5.915 6.296 -0.091 1.00 80.81 97 SER A O 1
ATOM 783 N N . ILE A 1 98 ? 6.595 4.528 -1.301 1.00 82.50 98 ILE A N 1
ATOM 784 C CA . ILE A 1 98 ? 5.892 3.498 -0.527 1.00 82.50 98 ILE A CA 1
ATOM 785 C C . ILE A 1 98 ? 6.404 3.427 0.903 1.00 82.50 98 ILE A C 1
ATOM 787 O O . ILE A 1 98 ? 5.592 3.452 1.824 1.00 82.50 98 ILE A O 1
ATOM 791 N N . VAL A 1 99 ? 7.722 3.427 1.107 1.00 80.25 99 VAL A N 1
ATOM 792 C CA . VAL A 1 99 ? 8.339 3.476 2.439 1.00 80.25 99 VAL A CA 1
ATOM 793 C C . VAL A 1 99 ? 7.873 4.717 3.204 1.00 80.25 99 VAL A C 1
ATOM 795 O O . VAL A 1 99 ? 7.501 4.609 4.370 1.00 80.25 99 VAL A O 1
ATOM 798 N N . GLY A 1 100 ? 7.786 5.875 2.540 1.00 80.31 100 GLY A N 1
ATOM 799 C CA . GLY A 1 100 ? 7.248 7.107 3.128 1.00 80.31 100 GLY A CA 1
ATOM 800 C C . GLY A 1 100 ? 5.741 7.079 3.434 1.00 80.31 100 GLY A C 1
ATOM 801 O O . GLY A 1 100 ? 5.232 7.968 4.121 1.00 80.31 100 GLY A O 1
ATOM 802 N N . MET A 1 101 ? 5.004 6.084 2.936 1.00 78.62 101 MET A N 1
ATOM 803 C CA . MET A 1 101 ? 3.576 5.898 3.211 1.00 78.62 101 MET A CA 1
ATOM 804 C C . MET A 1 101 ? 3.294 4.914 4.349 1.00 78.62 101 MET A C 1
ATOM 806 O O . MET A 1 101 ? 2.185 4.952 4.892 1.00 78.62 101 MET A O 1
ATOM 810 N N . ILE A 1 102 ? 4.269 4.082 4.735 1.00 80.94 102 ILE A N 1
ATOM 811 C CA . ILE A 1 102 ? 4.105 3.071 5.786 1.00 80.94 102 ILE A CA 1
ATOM 812 C C . ILE A 1 102 ? 3.704 3.760 7.103 1.00 80.94 102 ILE A C 1
ATOM 814 O O . ILE A 1 102 ? 4.405 4.670 7.556 1.00 80.94 102 ILE A O 1
ATOM 818 N N . PRO A 1 103 ? 2.581 3.367 7.734 1.00 73.69 103 PRO A N 1
ATOM 819 C CA . PRO A 1 103 ? 2.205 3.905 9.035 1.00 73.69 103 PRO A CA 1
ATOM 820 C C . PRO A 1 103 ? 3.254 3.529 10.090 1.00 73.69 103 PRO A C 1
ATOM 822 O O . PRO A 1 103 ? 3.695 2.384 10.152 1.00 73.69 103 PRO A O 1
ATOM 825 N N . GLY A 1 104 ? 3.627 4.473 10.960 1.00 72.00 104 GLY A N 1
ATOM 826 C CA . GLY A 1 104 ? 4.581 4.238 12.058 1.00 72.00 104 GLY A CA 1
ATOM 827 C C . GLY A 1 104 ? 4.047 3.345 13.189 1.00 72.00 104 GLY A C 1
ATOM 828 O O . GLY A 1 104 ? 4.683 3.220 14.232 1.00 72.00 104 GLY A O 1
ATOM 829 N N . GLU A 1 105 ? 2.863 2.760 13.011 1.00 75.56 105 GLU A N 1
ATOM 830 C CA . GLU A 1 105 ? 2.200 1.902 13.985 1.00 75.56 105 GLU A CA 1
ATOM 831 C C . GLU A 1 105 ? 2.739 0.464 13.872 1.00 75.56 105 GLU A C 1
ATOM 833 O O . GLU A 1 105 ? 2.872 -0.067 12.759 1.00 75.56 105 GLU A O 1
ATOM 838 N N . PRO A 1 106 ? 3.039 -0.203 15.000 1.00 66.44 106 PRO A N 1
ATOM 839 C CA . PRO A 1 106 ? 3.554 -1.566 14.984 1.00 66.44 106 PRO A CA 1
ATOM 840 C C . PRO A 1 106 ? 2.529 -2.527 14.367 1.00 66.44 106 PRO A C 1
ATOM 842 O O . PRO A 1 106 ? 1.352 -2.510 14.719 1.00 66.44 106 PRO A O 1
ATOM 845 N N . GLY A 1 107 ? 2.989 -3.382 13.450 1.00 72.44 107 GLY A N 1
ATOM 846 C CA . GLY A 1 107 ? 2.140 -4.359 12.758 1.00 72.44 107 GLY A CA 1
ATOM 847 C C . GLY A 1 107 ? 1.450 -3.843 11.491 1.00 72.44 107 GLY A C 1
ATOM 848 O O . GLY A 1 107 ? 0.664 -4.580 10.903 1.00 72.44 107 GLY A O 1
ATOM 849 N N . SER A 1 108 ? 1.752 -2.620 11.043 1.00 74.44 108 SER A N 1
ATOM 850 C CA . SER A 1 108 ? 1.198 -2.075 9.793 1.00 74.44 108 SER A CA 1
ATOM 851 C C . SER A 1 108 ? 1.702 -2.797 8.549 1.00 74.44 108 SER A C 1
ATOM 853 O O . SER A 1 108 ? 0.985 -2.864 7.568 1.00 74.44 108 SER A O 1
ATOM 855 N N . VAL A 1 109 ? 2.918 -3.344 8.575 1.00 74.00 109 VAL A N 1
ATOM 856 C CA . VAL A 1 109 ? 3.499 -4.155 7.496 1.00 74.00 109 VAL A CA 1
ATOM 857 C C . VAL A 1 109 ? 4.350 -5.272 8.098 1.00 74.00 109 VAL A C 1
ATOM 859 O O . VAL A 1 109 ? 4.856 -5.145 9.215 1.00 74.00 109 VAL A O 1
ATOM 862 N N . SER A 1 110 ? 4.535 -6.377 7.371 1.00 76.44 110 SER A N 1
ATOM 863 C CA . SER A 1 110 ? 5.389 -7.471 7.850 1.00 76.44 110 SER A CA 1
ATOM 864 C C . SER A 1 110 ? 6.880 -7.097 7.807 1.00 76.44 110 SER A C 1
ATOM 866 O O . SER A 1 110 ? 7.337 -6.409 6.895 1.00 76.44 110 SER A O 1
ATOM 868 N N . CYS A 1 111 ? 7.689 -7.606 8.746 1.00 70.25 111 CYS A N 1
ATOM 869 C CA . CYS A 1 111 ? 9.148 -7.401 8.709 1.00 70.25 111 CYS A CA 1
ATOM 870 C C . CYS A 1 111 ? 9.771 -7.950 7.419 1.00 70.25 111 CYS A C 1
ATOM 872 O O . CYS A 1 111 ? 10.694 -7.360 6.868 1.00 70.25 111 CYS A O 1
ATOM 874 N N . ARG A 1 112 ? 9.236 -9.064 6.901 1.00 74.19 112 ARG A N 1
ATOM 875 C CA . ARG A 1 112 ? 9.666 -9.650 5.625 1.00 74.19 112 ARG A CA 1
ATOM 876 C C . ARG A 1 112 ? 9.431 -8.691 4.456 1.00 74.19 112 ARG A C 1
ATOM 878 O O . ARG A 1 112 ? 10.262 -8.624 3.558 1.00 74.19 112 ARG A O 1
ATOM 885 N N . PHE A 1 113 ? 8.323 -7.954 4.479 1.00 73.38 113 PHE A N 1
ATOM 886 C CA . PHE A 1 113 ? 8.015 -6.938 3.481 1.00 73.38 113 PHE A CA 1
ATOM 887 C C . PHE A 1 113 ? 9.023 -5.787 3.527 1.00 73.38 113 PHE A C 1
ATOM 889 O O . PHE A 1 113 ? 9.640 -5.487 2.511 1.00 73.38 113 PHE A O 1
ATOM 896 N N . LEU A 1 114 ? 9.279 -5.228 4.714 1.00 73.75 114 LEU A N 1
ATOM 897 C CA . LEU A 1 114 ? 10.284 -4.174 4.904 1.00 73.75 114 LEU A CA 1
ATOM 898 C C . LEU A 1 114 ? 11.682 -4.600 4.438 1.00 73.75 114 LEU A C 1
ATOM 900 O O . LEU A 1 114 ? 12.356 -3.837 3.754 1.00 73.75 114 LEU A O 1
ATOM 904 N N . LEU A 1 115 ? 12.089 -5.834 4.751 1.00 69.88 115 LEU A N 1
ATOM 905 C CA . LEU A 1 115 ? 13.380 -6.379 4.326 1.00 69.88 115 LEU A CA 1
ATOM 906 C C . LEU A 1 115 ? 13.490 -6.523 2.803 1.00 69.88 115 LEU A C 1
ATOM 908 O O . LEU A 1 115 ? 14.559 -6.268 2.252 1.00 69.88 115 LEU A O 1
ATOM 912 N N . ARG A 1 116 ? 12.402 -6.885 2.105 1.00 68.75 116 ARG A N 1
ATOM 913 C CA . ARG A 1 116 ? 12.395 -6.881 0.632 1.00 68.75 116 ARG A CA 1
ATOM 914 C C . ARG A 1 116 ? 12.540 -5.472 0.064 1.00 68.75 116 ARG A C 1
ATOM 916 O O . ARG A 1 116 ? 13.250 -5.307 -0.918 1.00 68.75 116 ARG A O 1
ATOM 923 N N . LEU A 1 117 ? 11.901 -4.473 0.678 1.00 70.00 117 LEU A N 1
ATOM 924 C CA . LEU A 1 117 ? 12.004 -3.079 0.232 1.00 70.00 117 LEU A CA 1
ATOM 925 C C . LEU A 1 117 ? 13.423 -2.516 0.401 1.00 70.00 117 LEU A C 1
ATOM 927 O O . LEU A 1 117 ? 13.845 -1.696 -0.404 1.00 70.00 117 LEU A O 1
ATOM 931 N N . SER A 1 118 ? 14.158 -2.949 1.431 1.00 61.84 118 SER A N 1
ATOM 932 C CA . SER A 1 118 ? 15.516 -2.465 1.716 1.00 61.84 118 SER A CA 1
ATOM 933 C C . SER A 1 118 ? 16.635 -3.188 0.958 1.00 61.84 118 SER A C 1
ATOM 935 O O . SER A 1 118 ? 17.781 -2.762 1.040 1.00 61.84 118 SER A O 1
ATOM 937 N N . SER A 1 119 ? 16.341 -4.306 0.288 1.00 58.69 119 SER A N 1
ATOM 938 C CA . SER A 1 119 ? 17.359 -5.195 -0.297 1.00 58.69 119 SER A CA 1
ATOM 939 C C . SER A 1 119 ? 17.594 -4.995 -1.808 1.00 58.69 119 SER A C 1
ATOM 941 O O . SER A 1 119 ? 18.221 -5.859 -2.422 1.00 58.69 119 SER A O 1
ATOM 943 N N . GLY A 1 120 ? 17.091 -3.909 -2.411 1.00 49.53 120 GLY A N 1
ATOM 944 C CA . GLY A 1 120 ? 17.227 -3.595 -3.849 1.00 49.53 120 GLY A CA 1
ATOM 945 C C . GLY A 1 120 ? 18.174 -2.440 -4.174 1.00 49.53 120 GLY A C 1
ATOM 946 O O . GLY A 1 120 ? 18.375 -1.566 -3.306 1.00 49.53 120 GLY A O 1
#

Radius of gyration: 19.87 Å; chains: 1; bounding box: 64×27×38 Å

pLDDT: mean 71.59, std 14.83, range [37.91, 91.38]

Secondary structure (DSSP, 8-state):
---------TT-----PPP--TTTTHHHHHTS-HHHHHHHHHHHHHH--S-HHHHHHHHHHHHHHHS--TTTTTTS----HHHHHHHHHHHHHHHHHHHTTS-SSTTSS-HHHHHHHH--

Organism: Ananas comosus (NCBI:txid4615)